Protein AF-A0A1V4ZC15-F1 (afdb_monomer_lite)

Foldseek 3Di:
DVVCVVCVVVVHHPVVVVVVVVCVVCVVVVVVVVVVVVVVVVVVVCCVPVVVVVVLVVLCVQLPPLLVVLVVLCVQLVVCVVPDPVSVVSPVVSVVSSVVSVVVD

Radius of gyration: 30.03 Å; chains: 1; bounding box: 61×32×74 Å

Sequence (105 aa):
MFLFGLFLTIGFSPQSLIFQFAVDQITPFITYAAIIVLIVLLYFVYDSIYSPLRDLNQGLKANGTIGLIALVMATVGGIYALVNVGGIILLIMAVVFWKVSLRFR

Secondary structure (DSSP, 8-state):
-HHHHHHHHTT--HHHHHHHHHHHHHHHHHHHHHHHHHHHHHHHHHHHHHHHHHHHHHHHHHHHHHHHHHHHHHHHHHHHHTT-HHHHHHHHHHHHHHHHHHH--

Structure (mmCIF, N/CA/C/O backbone):
data_AF-A0A1V4ZC15-F1
#
_entry.id   AF-A0A1V4ZC15-F1
#
loop_
_atom_site.group_PDB
_atom_site.id
_atom_site.type_symbol
_atom_site.label_atom_id
_atom_site.label_alt_id
_atom_site.label_comp_id
_atom_site.label_asym_id
_atom_site.label_entity_id
_atom_site.label_seq_id
_atom_site.pdbx_PDB_ins_code
_atom_site.Cartn_x
_atom_site.Cartn_y
_atom_site.Cartn_z
_atom_site.occupancy
_atom_site.B_iso_or_equiv
_atom_site.auth_seq_id
_atom_site.auth_comp_id
_atom_site.auth_asym_id
_atom_site.auth_atom_id
_atom_site.pdbx_PDB_model_num
ATOM 1 N N . MET A 1 1 ? 34.844 -2.279 -53.576 1.00 51.25 1 MET A N 1
ATOM 2 C CA . MET A 1 1 ? 35.218 -3.714 -53.631 1.00 51.25 1 MET A CA 1
ATOM 3 C C . MET A 1 1 ? 36.517 -4.026 -52.884 1.00 51.25 1 MET A C 1
ATOM 5 O O . MET A 1 1 ? 36.543 -5.026 -52.187 1.00 51.25 1 MET A O 1
ATOM 9 N N . PHE A 1 2 ? 37.546 -3.168 -52.936 1.00 56.91 2 PHE A N 1
ATOM 10 C CA . PHE A 1 2 ? 38.826 -3.380 -52.231 1.00 56.91 2 PHE A CA 1
ATOM 11 C C . PHE A 1 2 ? 38.709 -3.492 -50.694 1.00 56.91 2 PHE A C 1
ATOM 13 O O . PHE A 1 2 ? 39.274 -4.400 -50.096 1.00 56.91 2 PHE A O 1
ATOM 20 N N . LEU A 1 3 ? 37.895 -2.639 -50.057 1.00 59.62 3 LEU A N 1
ATOM 21 C CA . LEU A 1 3 ? 37.690 -2.663 -48.599 1.00 59.62 3 LEU A CA 1
ATOM 22 C C . LEU A 1 3 ? 37.032 -3.964 -48.108 1.00 59.62 3 LEU A C 1
ATOM 24 O O . LEU A 1 3 ? 37.425 -4.504 -47.085 1.00 59.62 3 LEU A O 1
ATOM 28 N N . PHE A 1 4 ? 36.084 -4.515 -48.872 1.00 54.72 4 PHE A N 1
ATOM 29 C CA . PHE A 1 4 ? 35.417 -5.784 -48.554 1.00 54.72 4 PHE A CA 1
ATOM 30 C C . PHE A 1 4 ? 36.383 -6.980 -48.584 1.00 54.72 4 PHE A C 1
ATOM 32 O O . PHE A 1 4 ? 36.282 -7.869 -47.742 1.00 54.72 4 PHE A O 1
ATOM 39 N N . GLY A 1 5 ? 37.336 -6.979 -49.523 1.00 57.41 5 GLY A N 1
ATOM 40 C CA . GLY A 1 5 ? 38.394 -7.991 -49.593 1.00 57.41 5 GLY A CA 1
ATOM 41 C C . GLY A 1 5 ? 39.356 -7.922 -48.405 1.00 57.41 5 GLY A C 1
ATOM 42 O O . GLY A 1 5 ? 39.728 -8.961 -47.871 1.00 57.41 5 GLY A O 1
ATOM 43 N N . LEU A 1 6 ? 39.678 -6.710 -47.936 1.00 60.00 6 LEU A N 1
ATOM 44 C CA . LEU A 1 6 ? 40.504 -6.494 -46.743 1.00 60.00 6 LEU A CA 1
ATOM 45 C C . LEU A 1 6 ? 39.837 -7.017 -45.458 1.00 60.00 6 LEU A C 1
ATOM 47 O O . LEU A 1 6 ? 40.502 -7.657 -44.647 1.00 60.00 6 LEU A O 1
ATOM 51 N N . PHE A 1 7 ? 38.524 -6.820 -45.290 1.00 53.16 7 PHE A N 1
ATOM 52 C CA . PHE A 1 7 ? 37.790 -7.346 -44.128 1.00 53.16 7 PHE A CA 1
ATOM 53 C C . PHE A 1 7 ? 37.774 -8.883 -44.083 1.00 53.16 7 PHE A C 1
ATOM 55 O O . PHE A 1 7 ? 37.994 -9.465 -43.020 1.00 53.16 7 PHE A O 1
ATOM 62 N N . LEU A 1 8 ? 37.629 -9.540 -45.241 1.00 56.41 8 LEU A N 1
ATOM 63 C CA . LEU A 1 8 ? 37.699 -11.002 -45.354 1.00 56.41 8 LEU A CA 1
ATOM 64 C C . LEU A 1 8 ? 39.093 -11.556 -45.018 1.00 56.41 8 LEU A C 1
ATOM 66 O O . LEU A 1 8 ? 39.186 -12.597 -44.372 1.00 56.41 8 LEU A O 1
ATOM 70 N N . THR A 1 9 ? 40.173 -10.856 -45.385 1.00 57.06 9 THR A N 1
ATOM 71 C CA . THR A 1 9 ? 41.553 -11.272 -45.058 1.00 57.06 9 THR A CA 1
ATOM 72 C C . THR A 1 9 ? 41.943 -11.073 -43.591 1.00 57.06 9 THR A C 1
ATOM 74 O O . THR A 1 9 ? 42.866 -11.729 -43.122 1.00 57.06 9 THR A O 1
ATOM 77 N N . ILE A 1 10 ? 41.242 -10.201 -42.857 1.00 61.34 10 ILE A N 1
ATOM 78 C CA . ILE A 1 10 ? 41.476 -9.937 -41.422 1.00 61.34 10 ILE A CA 1
ATOM 79 C C . ILE A 1 10 ? 40.527 -10.794 -40.546 1.00 61.34 10 ILE A C 1
ATOM 81 O O . ILE A 1 10 ? 40.580 -10.745 -39.321 1.00 61.34 10 ILE A O 1
ATOM 85 N N . GLY A 1 11 ? 39.672 -11.625 -41.160 1.00 58.06 11 GLY A N 1
ATOM 86 C CA . GLY A 1 11 ? 38.771 -12.548 -40.458 1.00 58.06 11 GLY A CA 1
ATOM 87 C C . GLY A 1 11 ? 37.504 -11.903 -39.882 1.00 58.06 11 GLY A C 1
ATOM 88 O O . GLY A 1 11 ? 36.770 -12.562 -39.148 1.00 58.06 11 GLY A O 1
ATOM 89 N N . PHE A 1 12 ? 37.213 -10.643 -40.220 1.00 60.06 12 PHE A N 1
ATOM 90 C CA . PHE A 1 12 ? 35.988 -9.960 -39.800 1.00 60.06 12 PHE A CA 1
ATOM 91 C C . PHE A 1 12 ? 34.924 -10.059 -40.893 1.00 60.06 12 PHE A C 1
ATO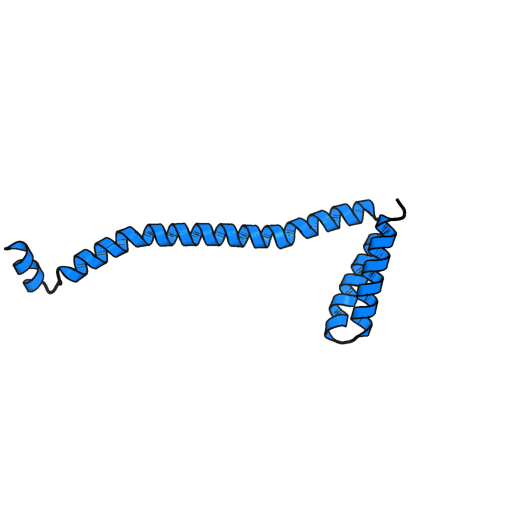M 93 O O . PHE A 1 12 ? 35.138 -9.635 -42.030 1.00 60.06 12 PHE A O 1
ATOM 100 N N . SER A 1 13 ? 33.747 -10.598 -40.558 1.00 68.62 13 SER A N 1
ATOM 101 C CA . SER A 1 13 ? 32.637 -10.612 -41.507 1.00 68.62 13 SER A CA 1
ATOM 102 C C . SER A 1 13 ? 32.033 -9.198 -41.605 1.00 68.62 13 SER A C 1
ATOM 104 O O . SER A 1 13 ? 31.723 -8.576 -40.592 1.00 68.62 13 SER A O 1
ATOM 106 N N . PRO A 1 14 ? 31.816 -8.643 -42.809 1.00 61.62 14 PRO A N 1
ATOM 107 C CA . PRO A 1 14 ? 31.177 -7.330 -42.965 1.00 61.62 14 PRO A CA 1
ATOM 108 C C . PRO A 1 14 ? 29.784 -7.259 -42.317 1.00 61.62 14 PRO A C 1
ATOM 110 O O . PRO A 1 14 ? 29.339 -6.203 -41.876 1.00 61.62 14 PRO A O 1
ATOM 113 N N . GLN A 1 15 ? 29.111 -8.409 -42.219 1.00 63.72 15 GLN A N 1
ATOM 114 C CA . GLN A 1 15 ? 27.834 -8.566 -41.530 1.00 63.72 15 GLN A CA 1
ATOM 115 C C . GLN A 1 15 ? 27.957 -8.378 -40.012 1.00 63.72 15 GLN A C 1
ATOM 117 O O . GLN A 1 15 ? 27.058 -7.785 -39.417 1.00 63.72 15 GLN A O 1
ATOM 122 N N . SER A 1 16 ? 29.057 -8.812 -39.381 1.00 62.50 16 SER A N 1
ATOM 123 C CA . SER A 1 16 ? 29.247 -8.624 -37.938 1.00 62.50 16 SER A CA 1
ATOM 124 C C . SER A 1 16 ? 29.424 -7.153 -37.579 1.00 62.50 16 SER A C 1
ATOM 126 O O . SER A 1 16 ? 28.876 -6.724 -36.575 1.00 62.50 16 SER A O 1
ATOM 128 N N . LEU A 1 17 ? 30.108 -6.367 -38.418 1.00 65.06 17 LEU A N 1
ATOM 129 C CA . LEU A 1 17 ? 30.300 -4.925 -38.207 1.00 65.06 17 LEU A CA 1
ATOM 130 C C . LEU A 1 17 ? 28.987 -4.137 -38.294 1.00 65.06 17 LEU A C 1
ATOM 132 O O . LEU A 1 17 ? 28.730 -3.272 -37.462 1.00 65.06 17 LEU A O 1
ATOM 136 N N . ILE A 1 18 ? 28.134 -4.456 -39.272 1.00 68.81 18 ILE A N 1
ATOM 137 C CA . ILE A 1 18 ? 26.821 -3.809 -39.424 1.00 68.81 18 ILE A CA 1
ATOM 138 C C . ILE A 1 18 ? 25.909 -4.167 -38.244 1.00 68.81 18 ILE A C 1
ATOM 140 O O . ILE A 1 18 ? 25.208 -3.302 -37.720 1.00 68.81 18 ILE A O 1
ATOM 144 N N . PHE A 1 19 ? 25.945 -5.425 -37.797 1.00 66.50 19 PHE A N 1
ATOM 145 C CA . PHE A 1 19 ? 25.169 -5.875 -36.645 1.00 66.50 19 PHE A CA 1
ATOM 146 C C . PHE A 1 19 ? 25.653 -5.231 -35.339 1.00 66.50 19 PHE A C 1
ATOM 148 O O . PHE A 1 19 ? 24.829 -4.749 -34.570 1.00 66.50 19 PHE A O 1
ATOM 155 N N . GLN A 1 20 ? 26.969 -5.147 -35.114 1.00 66.56 20 GLN A N 1
ATOM 156 C CA . GLN A 1 20 ? 27.544 -4.473 -33.944 1.00 66.56 20 GLN A CA 1
ATOM 157 C C . GLN A 1 20 ? 27.163 -2.995 -33.910 1.00 66.56 20 GLN A C 1
ATOM 159 O O . GLN A 1 20 ? 26.689 -2.514 -32.890 1.00 66.56 20 GLN A O 1
ATOM 164 N N . PHE A 1 21 ? 27.260 -2.301 -35.047 1.00 70.56 21 PHE A N 1
ATOM 165 C CA . PHE A 1 21 ? 26.883 -0.893 -35.129 1.00 70.56 21 PHE A CA 1
ATOM 166 C C . PHE A 1 21 ? 25.387 -0.678 -34.859 1.00 70.56 21 PHE A C 1
ATOM 168 O O . PHE A 1 21 ? 25.010 0.253 -34.155 1.00 70.56 21 PHE A O 1
ATOM 175 N N . ALA A 1 22 ? 24.519 -1.551 -35.378 1.00 66.94 22 ALA A N 1
ATOM 176 C CA . ALA A 1 22 ? 23.086 -1.487 -35.099 1.00 66.94 22 ALA A CA 1
ATOM 177 C C . ALA A 1 22 ? 22.777 -1.764 -33.617 1.00 66.94 22 ALA A C 1
ATOM 179 O O . ALA A 1 22 ? 21.977 -1.051 -33.012 1.00 66.94 22 ALA A O 1
ATOM 180 N N . VAL A 1 23 ? 23.433 -2.759 -33.014 1.00 67.88 23 VAL A N 1
ATOM 181 C CA . VAL A 1 23 ? 23.281 -3.084 -31.589 1.00 67.88 23 VAL A CA 1
ATOM 182 C C . VAL A 1 23 ? 23.777 -1.934 -30.714 1.00 67.88 23 VAL A C 1
ATOM 184 O O . VAL A 1 23 ? 23.051 -1.519 -29.812 1.00 67.88 23 VAL A O 1
ATOM 187 N N . ASP A 1 24 ? 24.937 -1.353 -31.005 1.00 71.69 24 ASP A N 1
ATOM 188 C CA . ASP A 1 24 ? 25.497 -0.228 -30.247 1.00 71.69 24 ASP A CA 1
ATOM 189 C C . ASP A 1 24 ? 24.606 1.019 -30.313 1.00 71.69 24 ASP A C 1
ATOM 191 O O . ASP A 1 24 ? 24.527 1.777 -29.349 1.00 71.69 24 ASP A O 1
ATOM 195 N N . GLN A 1 25 ? 23.876 1.212 -31.415 1.00 71.19 25 GLN A N 1
ATOM 196 C CA . GLN A 1 25 ? 22.911 2.306 -31.549 1.00 71.19 25 GLN A CA 1
ATOM 197 C C . GLN A 1 25 ? 21.585 2.025 -30.829 1.00 71.19 25 GLN A C 1
ATOM 199 O O . GLN A 1 25 ? 20.947 2.958 -30.353 1.00 71.19 25 GLN A O 1
ATOM 204 N N . ILE A 1 26 ? 21.158 0.762 -30.718 1.00 69.44 26 ILE A N 1
ATOM 205 C CA . ILE A 1 26 ? 19.882 0.372 -30.086 1.00 69.44 26 ILE A CA 1
ATOM 206 C C . ILE A 1 26 ? 20.020 0.205 -28.562 1.00 69.44 26 ILE A C 1
ATOM 208 O O . ILE A 1 26 ? 19.095 0.520 -27.808 1.00 69.44 26 ILE A O 1
ATOM 212 N N . THR A 1 27 ? 21.179 -0.252 -28.087 1.00 72.69 27 THR A N 1
ATOM 213 C CA . THR A 1 27 ? 21.467 -0.527 -26.666 1.00 72.69 27 THR A CA 1
ATOM 214 C C . THR A 1 27 ? 21.194 0.666 -25.730 1.00 72.69 27 THR A C 1
ATOM 216 O O . THR A 1 27 ? 20.602 0.457 -24.665 1.00 72.69 27 THR A O 1
ATOM 219 N N . PRO A 1 28 ? 21.515 1.925 -26.094 1.00 78.44 28 PRO A N 1
ATOM 220 C CA . PRO A 1 28 ? 21.171 3.092 -25.287 1.00 78.44 28 PRO A CA 1
ATOM 221 C C . PRO A 1 28 ? 19.659 3.240 -25.095 1.00 78.44 28 PRO A C 1
ATOM 223 O O . PRO A 1 28 ? 19.202 3.462 -23.978 1.00 78.44 28 PRO A O 1
ATOM 226 N N . PHE A 1 29 ? 18.861 3.043 -26.149 1.00 78.81 29 PHE A N 1
ATOM 227 C CA . PHE A 1 29 ? 17.399 3.146 -26.072 1.00 78.81 29 PHE A CA 1
ATOM 228 C C . PHE A 1 29 ? 16.789 2.073 -25.172 1.00 78.81 29 PHE A C 1
ATOM 230 O O . PHE A 1 29 ? 15.892 2.374 -24.384 1.00 78.81 29 PHE A O 1
ATOM 237 N N . ILE A 1 30 ? 17.310 0.844 -25.230 1.00 78.50 30 ILE A N 1
ATOM 238 C CA . ILE A 1 30 ? 16.908 -0.238 -24.319 1.00 78.50 30 ILE A CA 1
ATOM 239 C C . ILE A 1 30 ? 17.253 0.131 -22.870 1.00 78.50 30 ILE A C 1
ATOM 241 O O . ILE A 1 30 ? 16.445 -0.076 -21.965 1.00 78.50 30 ILE A O 1
ATOM 245 N N . THR A 1 31 ? 18.421 0.739 -22.654 1.00 75.38 31 THR A N 1
ATOM 246 C CA . THR A 1 31 ? 18.870 1.184 -21.329 1.00 75.38 31 THR A CA 1
ATOM 247 C C . THR A 1 31 ? 17.957 2.283 -20.775 1.00 75.38 31 THR A C 1
ATOM 249 O O . THR A 1 31 ? 17.510 2.196 -19.632 1.00 75.38 31 THR A O 1
ATOM 252 N N . TYR A 1 32 ? 17.598 3.279 -21.591 1.00 83.81 32 TYR A N 1
ATOM 253 C CA . TYR A 1 32 ? 16.653 4.328 -21.196 1.00 83.81 32 TYR A CA 1
ATOM 254 C C . TYR A 1 32 ? 15.250 3.777 -20.913 1.00 83.81 32 TYR A C 1
ATOM 256 O O . TYR A 1 32 ? 14.638 4.158 -19.915 1.00 83.81 32 TYR A O 1
ATOM 264 N N . ALA A 1 33 ? 14.752 2.845 -21.731 1.00 80.25 33 ALA A N 1
ATOM 265 C CA . ALA A 1 33 ? 13.463 2.197 -21.499 1.00 80.25 33 ALA A CA 1
ATOM 266 C C . ALA A 1 33 ? 13.444 1.417 -20.174 1.00 80.25 33 ALA A C 1
ATOM 268 O O . ALA A 1 33 ? 12.490 1.533 -19.404 1.00 80.25 33 ALA A O 1
ATOM 269 N N . ALA A 1 34 ? 14.518 0.685 -19.862 1.00 79.69 34 ALA A N 1
ATOM 270 C CA . ALA A 1 34 ? 14.651 -0.030 -18.596 1.00 79.69 34 ALA A CA 1
ATOM 271 C C . ALA A 1 34 ? 14.647 0.920 -17.384 1.00 79.69 34 ALA A C 1
ATOM 273 O O . ALA A 1 34 ? 13.990 0.633 -16.384 1.00 79.69 34 ALA A O 1
ATOM 274 N N . ILE A 1 35 ? 15.315 2.076 -17.482 1.00 88.50 35 ILE A N 1
ATOM 275 C CA . ILE A 1 35 ? 15.311 3.101 -16.425 1.00 88.50 35 ILE A CA 1
ATOM 276 C C . ILE A 1 35 ? 13.902 3.669 -16.215 1.00 88.50 35 ILE A C 1
ATOM 278 O O . ILE A 1 35 ? 13.462 3.805 -15.075 1.00 88.50 35 ILE A O 1
ATOM 282 N N . ILE A 1 36 ? 13.169 3.965 -17.291 1.00 88.31 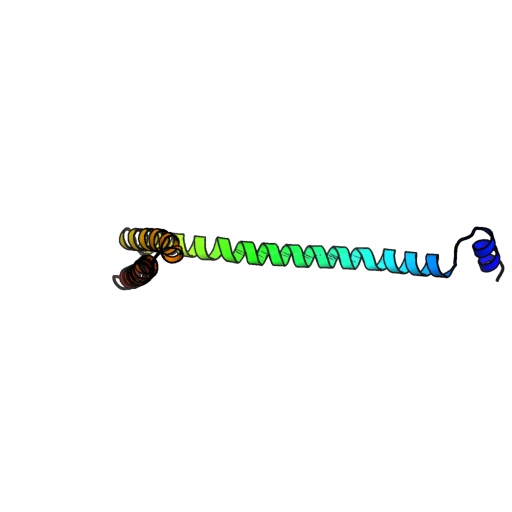36 ILE A N 1
ATOM 283 C CA . ILE A 1 36 ? 11.791 4.469 -17.195 1.00 88.31 36 ILE A CA 1
ATOM 284 C C . ILE A 1 36 ? 10.892 3.435 -16.510 1.00 88.31 36 ILE A C 1
ATOM 286 O O . ILE A 1 36 ? 10.154 3.779 -15.588 1.00 88.31 36 ILE A O 1
ATOM 290 N N . VAL A 1 37 ? 10.990 2.164 -16.907 1.00 86.62 37 VAL A N 1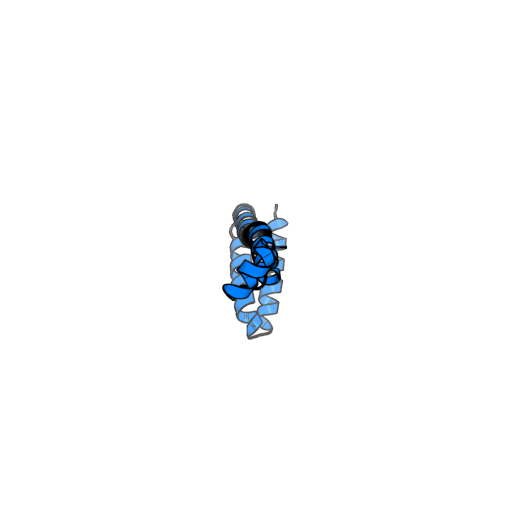
ATOM 291 C CA . VAL A 1 37 ? 10.237 1.072 -16.274 1.00 86.62 37 VAL A CA 1
ATOM 292 C C . VAL A 1 37 ? 10.583 0.953 -14.788 1.00 86.62 37 VAL A C 1
ATOM 294 O O . VAL A 1 37 ? 9.677 0.816 -13.968 1.00 86.62 37 VAL A O 1
ATOM 297 N N . LEU A 1 38 ? 11.863 1.067 -14.422 1.00 88.06 38 LEU A N 1
ATOM 298 C CA . LEU A 1 38 ? 12.305 1.044 -13.027 1.00 88.06 38 LEU A CA 1
ATOM 299 C C . LEU A 1 38 ? 11.706 2.204 -12.216 1.00 88.06 38 LEU A C 1
ATOM 301 O O . LEU A 1 38 ? 11.218 1.985 -11.109 1.00 88.06 38 LEU A O 1
ATOM 305 N N . ILE A 1 39 ? 11.705 3.422 -12.764 1.00 88.94 39 ILE A N 1
ATOM 306 C CA . ILE A 1 39 ? 11.119 4.605 -12.114 1.00 88.94 39 ILE A CA 1
ATOM 307 C C . ILE A 1 39 ? 9.615 4.412 -11.902 1.00 88.94 39 ILE A C 1
ATOM 309 O O . ILE A 1 39 ? 9.107 4.701 -10.820 1.00 88.94 39 ILE A O 1
ATOM 313 N N . VAL A 1 40 ? 8.906 3.888 -12.903 1.00 85.12 40 VAL A N 1
ATOM 314 C CA . VAL A 1 40 ? 7.468 3.605 -12.803 1.00 85.12 40 VAL A CA 1
ATOM 315 C C . VAL A 1 40 ? 7.194 2.537 -11.743 1.00 85.12 40 VAL A C 1
ATOM 317 O O . VAL A 1 40 ? 6.300 2.710 -10.919 1.00 85.12 40 VAL A O 1
ATOM 320 N N . LEU A 1 41 ? 7.990 1.468 -11.702 1.00 85.44 41 LEU A N 1
ATOM 321 C CA . LEU A 1 41 ? 7.897 0.437 -10.665 1.00 85.44 41 LEU A CA 1
ATOM 322 C C . LEU A 1 41 ? 8.106 1.015 -9.263 1.00 85.44 41 LEU A C 1
ATOM 324 O O . LEU A 1 41 ? 7.307 0.755 -8.365 1.00 85.44 41 LEU A O 1
ATOM 328 N N . LEU A 1 42 ? 9.144 1.834 -9.083 1.00 85.25 42 LEU A N 1
ATOM 329 C CA . LEU A 1 42 ? 9.402 2.519 -7.818 1.00 85.25 42 LEU A CA 1
ATOM 330 C C . LEU A 1 42 ? 8.249 3.444 -7.434 1.00 85.25 42 LEU A C 1
ATOM 332 O O . LEU A 1 42 ? 7.874 3.475 -6.266 1.00 85.25 42 LEU A O 1
ATOM 336 N N . TYR A 1 43 ? 7.657 4.151 -8.398 1.00 81.81 43 TYR A N 1
ATOM 337 C CA . TYR A 1 43 ? 6.487 4.989 -8.162 1.00 81.81 43 TYR A CA 1
ATOM 338 C C . TYR A 1 43 ? 5.282 4.168 -7.690 1.00 81.81 43 TYR A C 1
ATOM 340 O O . TYR A 1 43 ? 4.672 4.523 -6.687 1.00 81.81 43 TYR A O 1
ATOM 348 N N . PHE A 1 44 ? 4.977 3.038 -8.333 1.00 76.88 44 PHE A N 1
ATOM 349 C CA . PHE A 1 44 ? 3.873 2.163 -7.916 1.00 76.88 44 PHE A CA 1
ATOM 350 C C . PHE A 1 44 ? 4.080 1.558 -6.524 1.00 76.88 44 PHE A C 1
ATOM 352 O O . PHE A 1 44 ? 3.137 1.487 -5.732 1.00 76.88 44 PHE A O 1
ATOM 359 N N . VAL A 1 45 ? 5.307 1.132 -6.211 1.00 77.06 45 VAL A N 1
ATOM 360 C CA . VAL A 1 45 ? 5.658 0.612 -4.881 1.00 77.06 45 VAL A CA 1
ATOM 361 C C . VAL A 1 45 ? 5.575 1.723 -3.836 1.00 77.06 45 VAL A C 1
ATOM 363 O O . VAL A 1 45 ? 5.017 1.514 -2.760 1.00 77.06 45 VAL A O 1
ATOM 3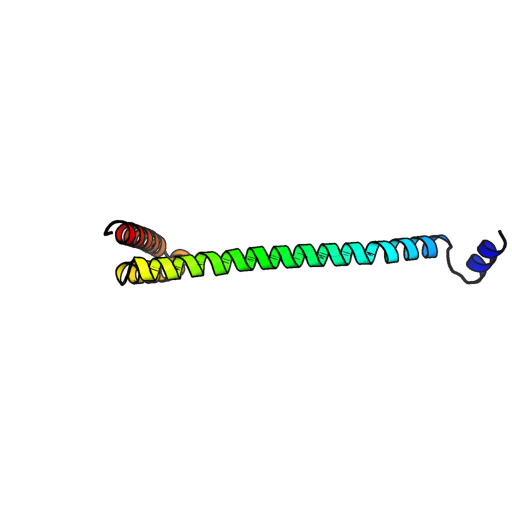66 N N . TYR A 1 46 ? 6.084 2.914 -4.157 1.00 77.81 46 TYR A N 1
ATOM 367 C CA . TYR A 1 46 ? 5.996 4.074 -3.280 1.00 77.81 46 TYR A CA 1
ATOM 368 C C . TYR A 1 46 ? 4.541 4.459 -3.019 1.00 77.81 46 TYR A C 1
ATOM 370 O O . TYR A 1 46 ? 4.178 4.638 -1.864 1.00 77.81 46 TYR A O 1
ATOM 378 N N . ASP A 1 47 ? 3.694 4.522 -4.044 1.00 75.75 47 ASP A N 1
ATOM 379 C CA . ASP A 1 47 ? 2.279 4.869 -3.898 1.00 75.75 47 ASP A CA 1
ATOM 380 C C . ASP A 1 47 ? 1.516 3.814 -3.078 1.00 75.75 47 ASP A C 1
ATOM 382 O O . ASP A 1 47 ? 0.803 4.153 -2.132 1.00 75.75 47 ASP A O 1
ATOM 386 N N . SER A 1 48 ? 1.779 2.526 -3.328 1.00 67.44 48 SER A N 1
ATOM 387 C CA . SER A 1 48 ? 1.190 1.413 -2.566 1.00 67.44 48 SER A CA 1
ATOM 388 C C . SER A 1 48 ? 1.582 1.390 -1.088 1.00 67.44 48 SER A C 1
ATOM 390 O O . SER A 1 48 ? 0.880 0.776 -0.292 1.00 67.44 48 SER A O 1
ATOM 392 N N . ILE A 1 49 ? 2.690 2.025 -0.699 1.00 72.06 49 ILE A N 1
ATOM 393 C CA . ILE A 1 49 ? 3.139 2.079 0.699 1.00 72.06 49 ILE A CA 1
ATOM 394 C C . ILE A 1 49 ? 2.773 3.426 1.329 1.00 72.06 49 ILE A C 1
ATOM 396 O O . ILE A 1 49 ? 2.203 3.484 2.417 1.00 72.06 49 ILE A O 1
ATOM 400 N N . TYR A 1 50 ? 3.092 4.527 0.655 1.00 72.00 50 TYR A N 1
ATOM 401 C CA . TYR A 1 50 ? 2.982 5.876 1.193 1.00 72.00 50 TYR A CA 1
ATOM 402 C C . TYR A 1 50 ? 1.532 6.346 1.302 1.00 72.00 50 TYR A C 1
ATOM 404 O O . TYR A 1 50 ? 1.158 6.932 2.319 1.00 72.00 50 TYR A O 1
ATOM 412 N N . SER A 1 51 ? 0.710 6.067 0.289 1.00 72.31 51 SER A N 1
ATOM 413 C CA . SER A 1 51 ? -0.704 6.451 0.268 1.00 72.31 51 SER A CA 1
ATOM 414 C C . SER A 1 51 ? -1.496 5.833 1.434 1.00 72.31 51 SE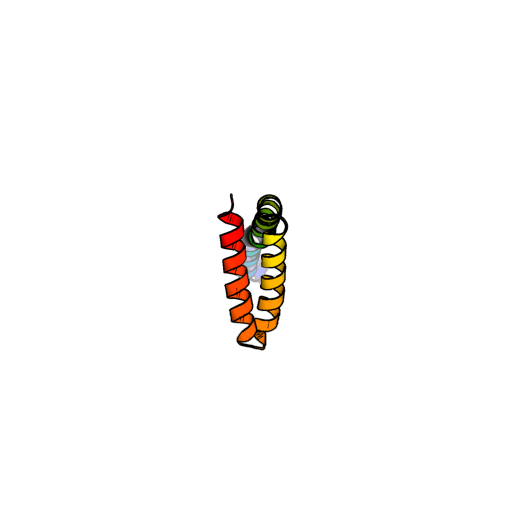R A C 1
ATOM 416 O O . SER A 1 51 ? -2.032 6.590 2.250 1.00 72.31 51 SER A O 1
ATOM 418 N N . PRO A 1 52 ? -1.469 4.500 1.658 1.00 69.50 52 PRO A N 1
ATOM 419 C CA . PRO A 1 52 ? -2.173 3.907 2.791 1.00 69.50 52 PRO A CA 1
ATOM 420 C C . PRO A 1 52 ? -1.587 4.315 4.143 1.00 69.50 52 PRO A C 1
ATOM 422 O O . PRO A 1 52 ? -2.349 4.453 5.095 1.00 69.50 52 PRO A O 1
ATOM 425 N N . LEU A 1 53 ? -0.274 4.561 4.255 1.00 73.19 53 LEU A N 1
ATOM 426 C CA . LEU A 1 53 ? 0.323 5.087 5.490 1.00 73.19 53 LEU A CA 1
ATOM 427 C C . LEU A 1 53 ? -0.163 6.507 5.802 1.00 73.19 53 LEU A C 1
ATOM 429 O O . LEU A 1 53 ? -0.438 6.828 6.963 1.00 73.19 53 LEU A O 1
ATOM 433 N N . ARG A 1 54 ? -0.281 7.363 4.782 1.00 74.56 54 ARG A N 1
ATOM 434 C CA . ARG A 1 54 ? -0.804 8.724 4.935 1.00 74.56 54 ARG A CA 1
ATOM 435 C C . ARG A 1 54 ? -2.268 8.697 5.362 1.00 74.56 54 ARG A C 1
ATOM 437 O O . ARG A 1 54 ? -2.628 9.401 6.308 1.00 74.56 54 ARG A O 1
ATOM 444 N N . ASP A 1 55 ? -3.068 7.854 4.722 1.00 70.69 55 ASP A N 1
ATOM 445 C CA . ASP A 1 55 ? -4.490 7.688 5.025 1.00 70.69 55 ASP A CA 1
ATOM 446 C C . ASP A 1 55 ? -4.709 7.066 6.409 1.00 70.69 55 ASP A C 1
ATOM 448 O O . ASP A 1 55 ? -5.590 7.502 7.150 1.00 70.69 55 ASP A O 1
ATOM 452 N N . LEU A 1 56 ? -3.850 6.132 6.825 1.00 69.88 56 LEU A N 1
ATOM 453 C CA . LEU A 1 56 ? -3.820 5.595 8.187 1.00 69.88 56 LEU A CA 1
ATOM 454 C C . LEU A 1 56 ? -3.545 6.678 9.224 1.00 69.88 56 LEU A C 1
ATOM 456 O O . LEU A 1 56 ? -4.224 6.742 10.245 1.00 69.88 56 LEU A O 1
ATOM 460 N N . ASN A 1 57 ? -2.560 7.538 8.974 1.00 72.00 57 ASN A N 1
ATOM 461 C CA . ASN A 1 57 ? -2.155 8.567 9.926 1.00 72.00 57 ASN A CA 1
ATOM 462 C C . ASN A 1 57 ? -3.215 9.678 10.043 1.00 72.00 57 ASN A C 1
ATOM 464 O O . ASN A 1 57 ? -3.502 10.169 11.136 1.00 72.00 57 ASN A O 1
ATOM 468 N N . GLN A 1 58 ? -3.846 10.050 8.925 1.00 72.00 58 GLN A N 1
ATOM 469 C CA . GLN A 1 58 ? -4.994 10.962 8.923 1.00 72.00 58 GLN A CA 1
ATOM 470 C C . GLN A 1 58 ? -6.223 10.319 9.581 1.00 72.00 58 GLN A C 1
ATOM 472 O O . GLN A 1 58 ? -6.878 10.957 10.407 1.00 72.00 58 GLN A O 1
ATOM 477 N N . GLY A 1 59 ? -6.488 9.045 9.287 1.00 65.06 59 GLY A N 1
ATOM 478 C CA . GLY A 1 59 ? -7.566 8.262 9.883 1.00 65.06 59 GLY A CA 1
ATOM 479 C C . GLY A 1 59 ? -7.407 8.087 11.393 1.00 65.06 59 GLY A C 1
ATOM 480 O O . GLY A 1 59 ? -8.366 8.290 12.124 1.00 65.06 59 GLY A O 1
ATOM 481 N N . LEU A 1 60 ? -6.201 7.808 11.892 1.00 70.12 60 LEU A N 1
ATOM 482 C CA . LEU A 1 60 ? -5.907 7.705 13.328 1.00 70.12 60 LEU A CA 1
ATOM 483 C C . LEU A 1 60 ? -6.105 9.036 14.057 1.00 70.12 60 LEU A C 1
ATOM 485 O O . LEU A 1 60 ? -6.717 9.067 15.124 1.00 70.12 60 LEU A O 1
ATOM 489 N N . LYS A 1 61 ? -5.644 10.146 13.467 1.00 70.88 61 LYS A N 1
ATOM 490 C CA . LYS A 1 61 ? -5.891 11.490 14.016 1.00 70.88 61 LYS A CA 1
ATOM 491 C C . LYS A 1 61 ? -7.381 11.838 14.042 1.00 70.88 61 LYS A C 1
ATOM 493 O O . LYS A 1 61 ? -7.816 12.530 14.955 1.00 70.88 61 LYS A O 1
ATOM 498 N N . ALA A 1 62 ? -8.151 11.371 13.058 1.00 67.88 62 ALA A N 1
ATOM 499 C CA . ALA A 1 62 ? -9.585 11.632 12.962 1.00 67.88 62 ALA A CA 1
ATOM 500 C C . ALA A 1 62 ? -10.440 10.720 13.864 1.00 67.88 62 ALA A C 1
ATOM 502 O O . ALA A 1 62 ? -11.442 11.182 14.402 1.00 67.88 62 ALA A O 1
ATOM 503 N N . ASN A 1 63 ? -10.042 9.457 14.041 1.00 67.62 63 ASN A N 1
ATOM 504 C CA . ASN A 1 63 ? -10.833 8.403 14.692 1.00 67.62 63 ASN A CA 1
ATOM 505 C C . ASN A 1 63 ? -10.428 8.123 16.154 1.00 67.62 63 ASN A C 1
ATOM 507 O O . ASN A 1 63 ? -11.091 7.335 16.836 1.00 67.62 63 ASN A O 1
ATOM 511 N N . GLY A 1 64 ? -9.343 8.733 16.646 1.00 74.25 64 GLY A N 1
ATOM 512 C CA . GLY A 1 64 ? -8.906 8.630 18.040 1.00 74.25 64 GLY A CA 1
ATOM 513 C C . GLY A 1 64 ? -8.624 7.192 18.500 1.00 74.25 64 GLY A C 1
ATOM 514 O O . GLY A 1 64 ? -8.149 6.346 17.740 1.00 74.25 64 GLY A O 1
ATOM 515 N N . THR A 1 65 ? -8.923 6.896 19.766 1.00 76.94 65 THR A N 1
ATOM 516 C CA . THR A 1 65 ? -8.674 5.591 20.408 1.00 76.94 65 THR A CA 1
ATOM 517 C C . THR A 1 65 ? -9.437 4.430 19.765 1.00 76.94 65 THR A C 1
ATOM 519 O O . THR A 1 65 ? -8.910 3.320 19.721 1.00 76.94 65 THR A O 1
ATOM 522 N N . ILE A 1 66 ? -10.633 4.663 19.213 1.00 78.81 66 ILE A N 1
ATOM 523 C CA . ILE A 1 66 ? -11.437 3.615 18.554 1.00 78.81 66 ILE A CA 1
ATOM 524 C C . ILE A 1 66 ? -10.776 3.171 17.242 1.00 78.81 66 ILE A C 1
ATOM 526 O O . ILE A 1 66 ? -10.698 1.973 16.967 1.00 78.81 66 ILE A O 1
ATOM 530 N N . GLY A 1 67 ? -10.224 4.114 16.469 1.00 78.25 67 GLY A N 1
ATOM 531 C CA . GLY A 1 67 ? -9.453 3.796 15.263 1.00 78.25 67 GLY A CA 1
ATOM 532 C C . GLY A 1 67 ? -8.193 2.979 15.564 1.00 78.25 67 GLY A C 1
ATOM 533 O O . GLY A 1 67 ? -7.846 2.074 14.809 1.00 78.25 67 GLY A O 1
ATOM 534 N N . LEU A 1 68 ? -7.544 3.241 16.703 1.00 80.88 68 LEU A N 1
ATOM 535 C CA . LEU A 1 68 ? -6.359 2.503 17.145 1.00 80.88 68 LEU A CA 1
ATOM 536 C C . LEU A 1 68 ? -6.709 1.061 17.554 1.00 80.88 68 LEU A C 1
ATOM 538 O O . LEU A 1 68 ? -6.014 0.128 17.159 1.00 80.88 68 LEU A O 1
ATOM 542 N N . ILE A 1 69 ? -7.829 0.861 18.258 1.00 83.38 69 ILE A N 1
ATOM 543 C CA . ILE A 1 69 ? -8.346 -0.476 18.603 1.00 83.38 69 ILE A CA 1
ATOM 544 C C . ILE A 1 69 ? -8.691 -1.274 17.338 1.00 83.38 69 ILE A C 1
ATOM 546 O O . ILE A 1 69 ? -8.305 -2.439 17.227 1.00 83.38 69 ILE A O 1
ATOM 550 N N . ALA A 1 70 ? -9.359 -0.647 16.365 1.00 83.94 70 ALA A N 1
ATOM 551 C CA . ALA A 1 70 ? -9.680 -1.274 15.083 1.00 83.94 70 ALA A CA 1
ATOM 552 C C . ALA A 1 70 ? -8.415 -1.725 14.336 1.00 83.94 70 ALA A C 1
ATOM 554 O O . ALA A 1 70 ? -8.360 -2.836 13.819 1.00 83.94 70 ALA A O 1
ATOM 555 N N . LEU A 1 71 ? -7.376 -0.890 14.326 1.00 84.44 71 LEU A N 1
ATOM 556 C CA . LEU A 1 71 ? -6.103 -1.180 13.670 1.00 84.44 71 LEU A CA 1
ATOM 557 C C . LEU A 1 71 ? -5.371 -2.342 14.351 1.00 84.44 71 LEU A C 1
ATOM 559 O O . LEU A 1 71 ? -4.934 -3.269 13.676 1.00 84.44 71 LEU A O 1
ATOM 563 N N . VAL A 1 72 ? -5.302 -2.356 15.685 1.00 85.12 72 VAL A N 1
ATOM 564 C CA . VAL A 1 72 ? -4.714 -3.476 16.440 1.00 85.12 72 VAL A CA 1
ATOM 565 C C . VAL A 1 72 ? -5.478 -4.774 16.171 1.00 85.12 72 VAL A C 1
ATOM 567 O O . VAL A 1 72 ? -4.855 -5.802 15.907 1.00 85.12 72 VAL A O 1
ATOM 570 N N . MET A 1 73 ? -6.814 -4.733 16.160 1.00 83.88 73 MET A N 1
ATOM 571 C CA . MET A 1 73 ? -7.635 -5.891 15.793 1.00 83.88 73 MET A CA 1
ATOM 572 C C . MET A 1 73 ? -7.405 -6.338 14.347 1.00 83.88 73 MET A C 1
ATOM 574 O O . MET A 1 73 ? -7.359 -7.541 14.104 1.00 83.88 73 MET A O 1
ATOM 578 N N . ALA A 1 74 ? -7.221 -5.414 13.401 1.00 86.94 74 ALA A N 1
ATOM 579 C CA . ALA A 1 74 ? -6.914 -5.752 12.014 1.00 86.94 74 ALA A CA 1
ATOM 580 C C . ALA A 1 74 ? -5.550 -6.444 11.895 1.00 86.94 74 ALA A C 1
ATOM 582 O O . ALA A 1 74 ? -5.428 -7.447 11.196 1.00 86.94 74 ALA A O 1
ATOM 583 N N . THR A 1 75 ? -4.543 -5.961 12.625 1.00 86.00 75 THR A N 1
ATOM 584 C CA . THR A 1 75 ? -3.200 -6.555 12.641 1.00 86.00 75 THR A CA 1
ATOM 585 C C . THR A 1 75 ? -3.219 -7.954 13.253 1.00 86.00 75 THR A C 1
ATOM 587 O O . THR A 1 75 ? -2.714 -8.901 12.653 1.00 86.00 75 THR A O 1
ATOM 590 N N . VAL A 1 76 ? -3.849 -8.117 14.422 1.00 86.94 76 VAL A N 1
ATOM 591 C CA . VAL A 1 76 ? -3.974 -9.425 15.086 1.00 86.94 76 VAL A CA 1
ATOM 592 C C . VAL A 1 76 ? -4.826 -10.378 14.245 1.00 86.94 76 VAL A C 1
ATOM 594 O O . VAL A 1 76 ? -4.448 -11.531 14.048 1.00 86.94 76 VAL A O 1
ATOM 597 N N . GLY A 1 77 ? -5.940 -9.895 13.695 1.00 85.75 77 GLY A N 1
ATOM 598 C CA . GLY A 1 77 ? -6.815 -10.655 12.809 1.00 85.75 77 GLY A CA 1
ATOM 599 C C . GLY A 1 77 ? -6.109 -11.107 11.533 1.00 85.75 77 GLY A C 1
ATOM 600 O O . GLY A 1 77 ? -6.258 -12.260 11.148 1.00 85.75 77 GLY A O 1
ATOM 601 N N . GLY A 1 78 ? -5.282 -10.254 10.922 1.00 84.38 78 GLY A N 1
ATOM 602 C CA . GLY A 1 78 ? -4.487 -10.591 9.739 1.00 84.38 78 GLY A CA 1
ATOM 603 C C . GLY A 1 78 ? -3.457 -11.689 10.005 1.00 84.38 78 GLY A C 1
ATOM 604 O O . GLY A 1 78 ? -3.335 -12.617 9.209 1.00 84.38 78 GLY A O 1
ATOM 605 N N . ILE A 1 79 ? -2.780 -11.640 11.157 1.00 85.12 79 ILE A N 1
ATOM 606 C CA . ILE A 1 79 ? -1.843 -12.695 11.578 1.00 85.12 79 ILE A CA 1
ATOM 607 C C . ILE A 1 79 ? -2.592 -14.015 11.807 1.00 85.12 79 ILE A C 1
ATOM 609 O O . ILE A 1 79 ? -2.169 -15.066 11.328 1.00 85.12 79 ILE A O 1
ATOM 613 N N . TYR A 1 80 ? -3.729 -13.970 12.505 1.00 86.12 80 TYR A N 1
ATOM 614 C CA . TYR A 1 80 ? -4.506 -15.171 12.815 1.00 86.12 80 TYR A CA 1
ATOM 615 C C . TYR A 1 80 ? -5.291 -15.727 11.626 1.00 86.12 80 TYR A C 1
ATOM 617 O O . TYR A 1 80 ? -5.563 -16.924 11.610 1.00 86.12 80 TYR A O 1
ATOM 625 N N . ALA A 1 81 ? -5.637 -14.913 10.626 1.00 83.19 81 ALA A N 1
ATOM 626 C CA . ALA A 1 81 ? -6.399 -15.352 9.455 1.00 83.19 81 ALA A CA 1
ATOM 627 C C . ALA A 1 81 ? -5.654 -16.413 8.632 1.00 83.19 81 ALA A C 1
ATOM 629 O O . ALA A 1 81 ? -6.288 -17.227 7.968 1.00 83.19 81 ALA A O 1
ATOM 630 N N . LEU A 1 82 ? -4.321 -16.442 8.723 1.00 79.44 82 LEU A N 1
ATOM 631 C CA . LEU A 1 82 ? -3.482 -17.452 8.077 1.00 79.44 82 LEU A CA 1
ATOM 632 C C . LEU A 1 82 ? -3.540 -18.824 8.772 1.00 79.44 82 LEU A C 1
ATOM 634 O O . LEU A 1 82 ? -3.117 -19.817 8.190 1.00 79.44 82 LEU A O 1
ATOM 638 N N . VAL A 1 83 ? -4.047 -18.886 10.009 1.00 83.75 83 VAL A N 1
ATOM 639 C CA . VAL A 1 83 ? -3.978 -20.078 10.873 1.00 83.75 83 VAL A CA 1
ATOM 640 C C . VAL A 1 83 ? -5.363 -20.545 11.333 1.00 83.75 83 VAL A C 1
ATOM 642 O O . VAL A 1 83 ? -5.572 -21.736 11.550 1.00 83.75 83 VAL A O 1
ATOM 645 N N . ASN A 1 84 ? -6.326 -19.635 11.502 1.00 84.00 84 ASN A N 1
ATOM 646 C CA . ASN A 1 84 ? -7.633 -19.938 12.078 1.00 84.00 84 ASN A CA 1
ATOM 647 C C . ASN A 1 84 ? -8.728 -19.011 11.518 1.00 84.00 84 ASN A C 1
ATOM 649 O O . ASN A 1 84 ? -8.544 -17.799 11.404 1.00 84.00 84 ASN A O 1
ATOM 653 N N . VAL A 1 85 ? -9.916 -19.571 11.263 1.00 83.94 85 VAL A N 1
ATOM 654 C CA . VAL A 1 85 ? -11.132 -18.840 10.856 1.00 83.94 85 VAL A CA 1
ATOM 655 C C . VAL A 1 85 ? -11.493 -17.724 11.848 1.00 83.94 85 VAL A C 1
ATOM 657 O O . VAL A 1 85 ? -12.016 -16.686 11.445 1.00 83.94 85 VAL A O 1
ATOM 660 N N . GLY A 1 86 ? -11.144 -17.870 13.131 1.00 80.06 86 GLY A N 1
ATOM 661 C CA . GLY A 1 86 ? -11.294 -16.810 14.135 1.00 80.06 86 GLY A CA 1
ATOM 662 C C . GLY A 1 86 ? -10.586 -15.496 13.767 1.00 80.06 86 GLY A C 1
ATOM 663 O O . GLY A 1 86 ? -11.077 -14.421 14.111 1.00 80.06 86 GLY A O 1
ATOM 664 N N . GLY A 1 87 ? -9.493 -15.553 12.997 1.00 81.25 87 GLY A N 1
ATOM 665 C CA . GLY A 1 87 ? -8.817 -14.362 12.473 1.00 81.25 87 GLY A CA 1
ATOM 666 C C . GLY A 1 87 ? -9.672 -13.574 11.477 1.00 81.25 87 GLY A C 1
ATOM 667 O O . GLY A 1 87 ? -9.669 -12.344 11.499 1.00 81.25 87 GLY A O 1
ATOM 668 N N . ILE A 1 88 ? -10.491 -14.262 10.675 1.00 83.88 88 ILE A N 1
ATOM 669 C CA . ILE A 1 88 ? -11.439 -13.628 9.744 1.00 83.88 88 ILE A CA 1
ATOM 670 C C . ILE A 1 88 ? -12.519 -12.868 10.524 1.00 83.88 88 ILE A C 1
ATOM 672 O O . ILE A 1 88 ? -12.865 -11.743 10.170 1.00 83.88 88 ILE A O 1
ATOM 676 N N . ILE A 1 89 ? -13.014 -13.441 11.625 1.00 85.56 89 ILE A N 1
ATOM 677 C CA . ILE A 1 89 ? -14.005 -12.786 12.494 1.00 85.56 89 ILE A CA 1
ATOM 678 C C . ILE A 1 89 ? -13.414 -11.515 13.123 1.00 85.56 89 ILE A C 1
ATOM 680 O O . ILE A 1 89 ? -14.073 -10.475 13.150 1.00 85.56 89 ILE A O 1
ATOM 684 N N . LEU A 1 90 ? -12.157 -11.569 13.574 1.00 85.44 90 LEU A N 1
ATOM 685 C CA . LEU A 1 90 ? -11.427 -10.402 14.081 1.00 85.44 90 LEU A CA 1
ATOM 686 C C . LEU A 1 90 ? -11.250 -9.312 13.017 1.00 85.44 90 LEU A C 1
ATOM 688 O O . LEU A 1 90 ? -11.445 -8.137 13.323 1.00 85.44 90 LEU A O 1
ATOM 692 N N . LEU A 1 91 ? -10.953 -9.684 11.768 1.00 86.31 91 LEU A N 1
ATOM 693 C CA . LEU A 1 91 ? -10.875 -8.739 10.649 1.00 86.31 91 LEU A CA 1
ATOM 694 C C . LEU A 1 91 ? -12.229 -8.075 10.363 1.00 86.31 91 LEU A C 1
ATOM 696 O O . LEU A 1 91 ? -12.289 -6.862 10.168 1.00 86.31 91 LEU A O 1
ATOM 700 N N . ILE A 1 92 ? -13.328 -8.834 10.394 1.00 86.81 92 ILE A N 1
ATOM 701 C CA . ILE A 1 92 ? -14.680 -8.279 10.228 1.00 86.81 92 ILE A CA 1
ATOM 702 C C . ILE A 1 92 ? -14.996 -7.300 11.364 1.00 86.81 92 ILE A C 1
ATOM 704 O O . ILE A 1 92 ? -15.471 -6.194 11.104 1.00 86.81 92 ILE A O 1
ATOM 708 N N . MET A 1 93 ? -14.688 -7.661 12.614 1.00 86.38 93 MET A N 1
ATOM 709 C CA . MET A 1 93 ? -14.865 -6.758 13.753 1.00 86.38 93 MET A CA 1
ATOM 710 C C . MET A 1 93 ? -14.015 -5.491 13.614 1.00 86.38 93 MET A C 1
ATOM 712 O O . MET A 1 93 ? -14.534 -4.398 13.828 1.00 86.38 93 MET A O 1
ATOM 716 N N . ALA A 1 94 ? -12.760 -5.603 13.178 1.00 86.62 94 ALA A N 1
ATOM 717 C CA . ALA A 1 94 ? -11.895 -4.454 12.923 1.00 86.62 94 ALA A CA 1
ATOM 718 C C . ALA A 1 94 ? -12.504 -3.485 11.894 1.00 86.62 94 ALA A C 1
ATOM 720 O O . ALA A 1 94 ? -12.530 -2.274 12.119 1.00 86.62 94 ALA A O 1
ATOM 721 N N . VAL A 1 95 ? -13.075 -4.010 10.804 1.00 85.69 95 VAL A N 1
ATOM 722 C CA . VAL A 1 95 ? -13.774 -3.202 9.789 1.00 85.69 95 VAL A CA 1
ATOM 723 C C . VAL A 1 95 ? -15.018 -2.524 10.369 1.00 85.69 95 VAL A C 1
ATOM 725 O O . VAL A 1 95 ? -15.277 -1.356 10.068 1.00 85.69 95 VAL A O 1
ATOM 728 N N . VAL A 1 96 ? -15.782 -3.220 11.215 1.00 85.81 96 VAL A N 1
ATOM 729 C CA . VAL A 1 96 ? -16.949 -2.638 11.896 1.00 85.81 96 VAL A CA 1
ATOM 730 C C . VAL A 1 96 ? -16.517 -1.502 12.819 1.00 85.81 96 VAL A C 1
ATOM 732 O O . VAL A 1 96 ? -17.063 -0.407 12.706 1.00 85.81 96 VAL A O 1
ATOM 735 N N . PHE A 1 97 ? -15.510 -1.712 13.669 1.00 83.94 97 PHE A N 1
ATOM 736 C CA . PHE A 1 97 ? -14.988 -0.670 14.558 1.00 83.94 97 PHE A CA 1
ATOM 737 C C . PHE A 1 97 ? -14.453 0.537 13.783 1.00 83.94 97 PHE A C 1
ATOM 739 O O . PHE A 1 97 ? -14.720 1.671 14.176 1.00 83.94 97 PHE A O 1
ATOM 746 N N . TRP A 1 98 ? -13.790 0.311 12.647 1.00 84.38 98 TRP A N 1
ATOM 747 C CA . TRP A 1 98 ? -13.330 1.384 11.766 1.00 84.38 98 TRP A CA 1
ATOM 748 C C . TRP A 1 98 ? -14.487 2.179 11.145 1.00 84.38 98 TRP A C 1
ATOM 750 O O . TRP A 1 98 ? -14.478 3.410 11.125 1.00 84.38 98 TRP A O 1
ATOM 760 N N . LYS A 1 99 ? -15.535 1.501 10.663 1.00 80.69 99 LYS A N 1
ATOM 761 C CA . LYS A 1 99 ? -16.732 2.188 10.148 1.00 80.69 99 LYS A CA 1
ATOM 762 C C . LYS A 1 99 ? -17.470 2.952 11.237 1.00 80.69 99 LYS A C 1
ATOM 764 O O . LYS A 1 99 ? -17.971 4.044 10.987 1.00 80.69 99 LYS A O 1
ATOM 769 N N . VAL A 1 100 ? -17.546 2.380 12.431 1.00 80.62 100 VAL A N 1
ATOM 770 C CA . VAL A 1 100 ? -18.177 3.007 13.588 1.00 80.62 100 VAL A CA 1
ATOM 771 C C . VAL A 1 100 ? -17.400 4.252 14.015 1.00 80.62 100 VAL A C 1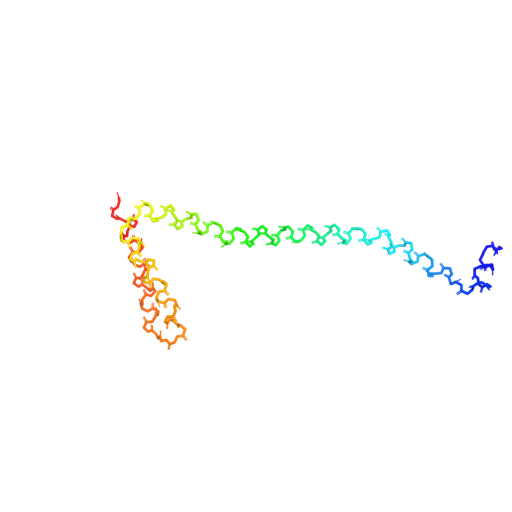
ATOM 773 O O . VAL A 1 100 ? -18.022 5.288 14.240 1.00 80.62 100 VAL A O 1
ATOM 776 N N . SER A 1 101 ? -16.063 4.209 14.031 1.00 77.75 101 SER A N 1
ATOM 777 C CA . SER A 1 101 ? -15.257 5.393 14.353 1.00 77.75 101 SER A CA 1
ATOM 778 C C . SER A 1 101 ? -15.453 6.537 13.359 1.00 77.75 101 SER A C 1
ATOM 780 O O . SER A 1 101 ? -15.430 7.692 13.761 1.00 77.75 101 SER A O 1
ATOM 782 N N . LEU A 1 102 ? -15.721 6.224 12.086 1.00 71.25 102 LEU A N 1
ATOM 783 C CA . LEU A 1 102 ? -16.040 7.228 11.066 1.00 71.25 102 LEU A CA 1
ATOM 784 C C . LEU A 1 102 ? -17.455 7.816 11.209 1.00 71.25 102 LEU A C 1
ATOM 786 O O . LEU A 1 102 ? -17.707 8.902 10.695 1.00 71.25 102 LEU A O 1
ATOM 790 N N . ARG A 1 103 ? -18.384 7.098 11.858 1.00 63.72 103 ARG A N 1
ATOM 791 C CA . ARG A 1 103 ? -19.812 7.458 11.953 1.00 63.72 103 ARG A CA 1
ATOM 792 C C . ARG A 1 103 ? -20.173 8.238 13.219 1.00 63.72 103 ARG A C 1
ATOM 794 O O . ARG A 1 103 ? -21.209 8.887 13.236 1.00 63.72 103 ARG A O 1
ATOM 801 N N . PHE A 1 104 ? -19.358 8.168 14.272 1.00 57.31 104 PHE A N 1
ATOM 802 C CA . PHE A 1 104 ? -19.533 8.941 15.515 1.00 57.31 104 PHE A CA 1
ATOM 803 C C . PHE A 1 104 ? -18.976 10.375 15.420 1.00 57.31 104 PHE A C 1
ATOM 805 O O . PHE A 1 104 ? -18.549 10.959 16.416 1.00 57.31 104 PHE A O 1
ATOM 812 N N . ARG A 1 105 ? -18.987 10.937 14.213 1.00 51.69 105 ARG A N 1
ATOM 813 C CA . ARG A 1 105 ? -18.568 12.294 13.882 1.00 51.69 105 ARG A CA 1
ATOM 814 C C . ARG A 1 105 ? -19.727 13.004 13.201 1.00 51.69 105 ARG A C 1
ATOM 816 O O . ARG A 1 105 ? -19.886 14.211 13.468 1.00 51.69 105 ARG A O 1
#

pLDDT: mean 75.03, std 10.11, range [51.25, 88.94]